Protein AF-A0A3A0BIE7-F1 (afdb_monomer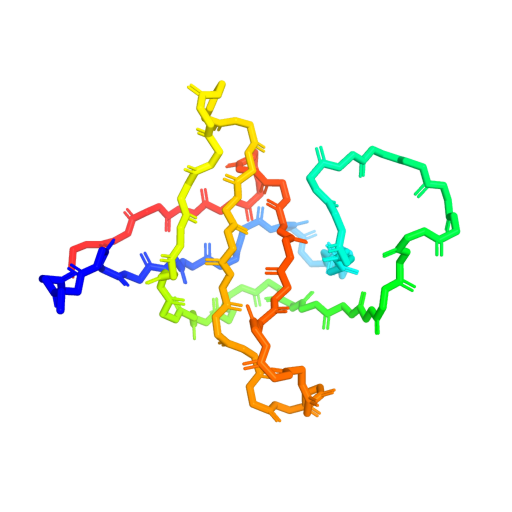_lite)

Structure (mmCIF, N/CA/C/O backbone):
data_AF-A0A3A0BIE7-F1
#
_entry.id   AF-A0A3A0BIE7-F1
#
loop_
_atom_site.group_PDB
_atom_site.id
_atom_site.type_symbol
_atom_site.label_atom_id
_atom_site.label_alt_id
_atom_site.label_comp_id
_atom_site.label_asym_id
_atom_site.label_entity_id
_atom_site.label_seq_id
_atom_site.pdbx_PDB_ins_code
_atom_site.Cartn_x
_atom_site.Cartn_y
_atom_site.Cartn_z
_atom_site.occupancy
_atom_site.B_iso_or_equiv
_atom_site.auth_seq_id
_atom_site.auth_comp_id
_atom_site.auth_asym_id
_atom_site.auth_atom_id
_atom_site.pdbx_PDB_model_num
ATOM 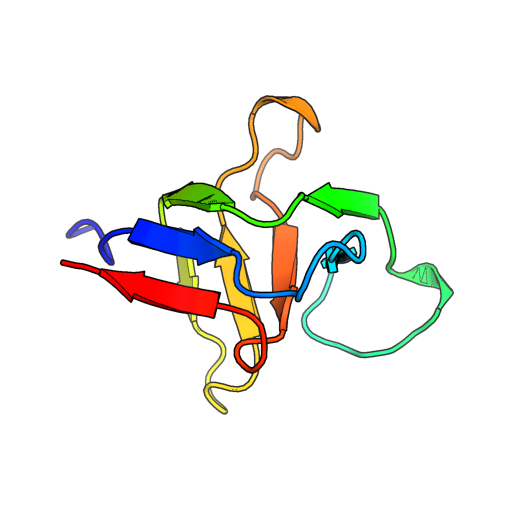1 N N . ALA A 1 1 ? 5.488 -14.819 14.205 1.00 46.34 1 ALA A N 1
ATOM 2 C CA . ALA A 1 1 ? 4.149 -14.212 14.348 1.00 46.34 1 ALA A CA 1
ATOM 3 C C . ALA A 1 1 ? 3.168 -15.030 13.517 1.00 46.34 1 ALA A C 1
ATOM 5 O O . ALA A 1 1 ? 3.620 -15.568 12.507 1.00 46.34 1 ALA A O 1
ATOM 6 N N . PRO A 1 2 ? 1.893 -15.188 13.916 1.00 50.66 2 PRO A N 1
ATOM 7 C CA . PRO A 1 2 ? 0.894 -15.711 12.987 1.00 50.66 2 PRO A CA 1
ATOM 8 C C . PRO A 1 2 ? 0.914 -14.838 11.727 1.00 50.66 2 PRO A C 1
ATOM 10 O O . PRO A 1 2 ? 1.081 -13.621 11.828 1.00 50.66 2 PRO A O 1
ATOM 13 N N . ALA A 1 3 ? 0.842 -15.454 10.549 1.00 61.94 3 ALA A N 1
ATOM 14 C CA . ALA A 1 3 ? 0.741 -14.693 9.313 1.00 61.94 3 ALA A CA 1
ATOM 15 C C . ALA A 1 3 ? -0.559 -13.879 9.375 1.00 61.94 3 ALA A C 1
ATOM 17 O O . ALA A 1 3 ? -1.620 -14.453 9.602 1.00 61.94 3 ALA A O 1
ATOM 18 N N . LEU A 1 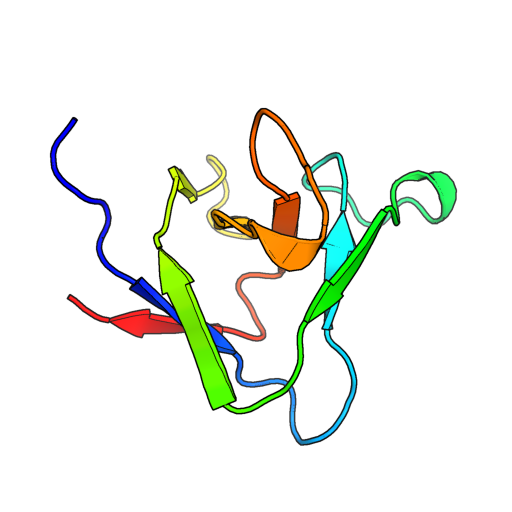4 ? -0.479 -12.560 9.188 1.00 81.62 4 LEU A N 1
ATOM 19 C CA . LEU A 1 4 ? -1.640 -11.658 9.147 1.00 81.62 4 LEU A CA 1
ATOM 20 C C . LEU A 1 4 ? -2.472 -11.830 7.856 1.00 81.62 4 LEU A C 1
ATOM 22 O O . LEU A 1 4 ? -3.273 -10.964 7.517 1.00 81.62 4 LEU A O 1
ATOM 26 N N . GLY A 1 5 ? -2.273 -12.941 7.143 1.00 92.88 5 GLY A N 1
ATOM 27 C CA . GLY A 1 5 ? -2.861 -13.222 5.844 1.00 92.88 5 GLY A CA 1
ATOM 28 C C . GLY A 1 5 ? -2.167 -12.481 4.704 1.00 92.88 5 GLY A C 1
ATOM 29 O O . GLY A 1 5 ? -0.974 -12.144 4.760 1.00 92.88 5 GLY A O 1
ATOM 30 N N . TYR A 1 6 ? -2.949 -12.247 3.660 1.00 95.38 6 TYR A N 1
ATOM 31 C CA . TYR A 1 6 ? -2.538 -11.587 2.431 1.00 95.38 6 TYR A CA 1
ATOM 32 C C . TYR A 1 6 ? -3.492 -10.439 2.111 1.00 95.38 6 TYR A C 1
ATOM 34 O O . TYR A 1 6 ? -4.631 -10.406 2.573 1.00 95.38 6 TYR A O 1
ATOM 42 N N . VAL A 1 7 ? -3.040 -9.510 1.278 1.00 96.56 7 VAL A N 1
ATOM 43 C CA . VAL A 1 7 ? -3.913 -8.542 0.613 1.00 96.56 7 VAL A CA 1
ATOM 44 C C . VAL A 1 7 ? -3.865 -8.729 -0.888 1.00 96.56 7 VAL A C 1
ATOM 46 O O . VAL A 1 7 ? -2.809 -9.038 -1.431 1.00 96.56 7 VAL A O 1
ATOM 49 N N . THR A 1 8 ? -5.000 -8.511 -1.544 1.00 97.38 8 THR A N 1
ATOM 50 C CA . THR A 1 8 ? -5.061 -8.267 -2.991 1.00 97.38 8 THR A CA 1
ATOM 51 C C . THR A 1 8 ? -5.175 -6.766 -3.226 1.00 97.38 8 THR A C 1
ATOM 53 O O . THR A 1 8 ? -6.014 -6.121 -2.592 1.00 97.38 8 THR A O 1
ATOM 56 N N . ILE A 1 9 ? -4.358 -6.205 -4.115 1.00 97.88 9 ILE A N 1
ATOM 57 C CA . ILE A 1 9 ? -4.454 -4.793 -4.501 1.00 97.88 9 ILE A CA 1
ATOM 58 C C . ILE A 1 9 ? -5.728 -4.580 -5.331 1.00 97.88 9 ILE A C 1
ATOM 60 O O . ILE A 1 9 ? -5.982 -5.313 -6.284 1.00 97.88 9 ILE A O 1
ATOM 64 N N . ASN A 1 10 ? -6.531 -3.587 -4.946 1.00 97.56 10 ASN A N 1
ATOM 65 C CA . ASN A 1 10 ? -7.764 -3.171 -5.611 1.00 97.56 10 ASN A CA 1
ATOM 66 C C . ASN A 1 10 ? -7.730 -1.651 -5.829 1.00 97.56 10 ASN A C 1
ATOM 68 O O . ASN A 1 10 ? -8.282 -0.873 -5.054 1.00 97.56 10 ASN A O 1
ATOM 72 N N . SER A 1 11 ? -7.005 -1.225 -6.856 1.00 95.50 11 SER A N 1
ATOM 73 C CA . SER A 1 11 ? -6.772 0.182 -7.192 1.00 95.50 11 SER A CA 1
ATOM 74 C C . SER A 1 11 ? -7.377 0.593 -8.536 1.00 95.50 11 SER A C 1
ATOM 76 O O . SER A 1 11 ? -7.211 1.743 -8.949 1.00 95.50 11 SER A O 1
ATOM 78 N N . GLY A 1 12 ? -8.086 -0.316 -9.217 1.00 93.31 12 GLY A N 1
ATOM 79 C CA . GLY A 1 12 ? -8.823 -0.017 -10.447 1.00 93.31 12 GLY A CA 1
ATOM 80 C C . GLY A 1 12 ? -7.896 0.433 -11.575 1.00 93.31 12 GLY A C 1
ATOM 81 O O . GLY A 1 12 ? -8.035 1.544 -12.085 1.00 93.31 12 GLY A O 1
ATOM 82 N N . ASP A 1 13 ? -6.906 -0.403 -11.900 1.00 91.25 13 ASP A N 1
ATOM 83 C CA . ASP A 1 13 ? -5.885 -0.188 -12.940 1.00 91.25 13 ASP A CA 1
ATOM 84 C C . ASP A 1 13 ? -4.923 1.000 -12.717 1.00 91.25 13 ASP A C 1
ATOM 86 O O . ASP A 1 13 ? -4.038 1.257 -13.538 1.00 91.25 13 ASP A O 1
ATOM 90 N N . THR A 1 14 ? -5.030 1.721 -11.597 1.00 94.50 14 THR A N 1
ATOM 91 C CA . THR A 1 14 ? -4.087 2.793 -11.241 1.00 94.50 14 THR A CA 1
ATOM 92 C C . THR A 1 14 ? -2.987 2.251 -10.322 1.00 94.50 14 THR A C 1
ATOM 94 O O . THR A 1 14 ? -3.311 1.572 -9.350 1.00 94.50 14 THR A O 1
ATOM 97 N N . PRO A 1 15 ? -1.690 2.554 -10.542 1.00 96.81 15 PRO A N 1
ATOM 98 C CA . PRO A 1 15 ? -0.632 2.127 -9.627 1.00 96.81 15 PRO A CA 1
ATOM 99 C C . PRO A 1 15 ? -0.859 2.661 -8.207 1.00 96.81 15 PRO A C 1
ATOM 101 O O . PRO A 1 15 ? -0.973 3.874 -7.996 1.00 96.81 15 PRO A O 1
ATOM 104 N N . LEU A 1 16 ? -0.884 1.762 -7.225 1.00 97.88 16 LEU A N 1
ATOM 105 C CA . LEU A 1 16 ? -1.012 2.113 -5.818 1.00 97.88 16 LEU A CA 1
ATOM 106 C C . LEU A 1 16 ? 0.361 2.470 -5.256 1.00 97.88 16 LEU A C 1
ATOM 108 O O . LEU A 1 16 ? 1.319 1.708 -5.364 1.00 97.88 16 LEU A O 1
ATOM 112 N N . ARG A 1 17 ? 0.468 3.651 -4.648 1.00 98.00 17 ARG A N 1
ATOM 113 C CA . ARG A 1 17 ? 1.728 4.140 -4.080 1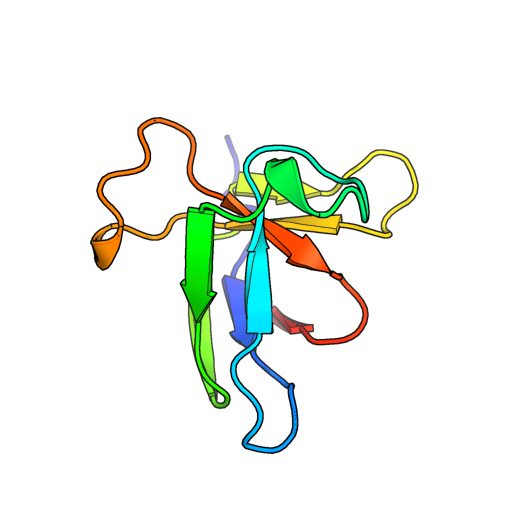.00 98.00 17 ARG A CA 1
ATOM 114 C C . ARG A 1 17 ? 2.122 3.309 -2.863 1.00 98.00 17 ARG A C 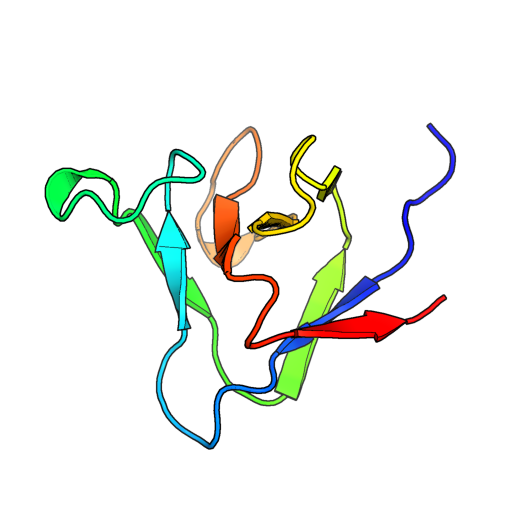1
ATOM 116 O O . ARG A 1 17 ? 1.326 3.141 -1.944 1.00 98.00 17 ARG A O 1
ATOM 123 N N . VAL A 1 18 ? 3.384 2.904 -2.837 1.00 98.06 18 VAL A N 1
ATOM 124 C CA . VAL A 1 18 ? 4.038 2.303 -1.673 1.00 98.06 18 VAL A CA 1
ATOM 125 C C . VAL A 1 18 ? 4.807 3.390 -0.944 1.00 98.06 18 VAL A C 1
ATOM 127 O O . VAL A 1 18 ? 5.508 4.190 -1.577 1.00 98.06 18 VAL A O 1
ATOM 130 N N . ARG A 1 19 ? 4.682 3.419 0.381 1.00 98.12 19 ARG A N 1
ATOM 131 C CA . ARG A 1 19 ? 5.234 4.473 1.231 1.00 98.12 19 ARG A CA 1
ATOM 132 C C . ARG A 1 19 ? 6.133 3.920 2.334 1.00 98.12 19 ARG A C 1
ATOM 134 O O . ARG A 1 19 ? 5.928 2.810 2.818 1.00 98.12 19 ARG A O 1
ATOM 141 N N . SER A 1 20 ? 7.130 4.699 2.745 1.00 97.06 20 SER A N 1
ATOM 142 C CA . SER A 1 20 ? 8.025 4.360 3.863 1.00 97.06 20 SER A CA 1
ATOM 143 C C . SER A 1 20 ? 7.369 4.553 5.235 1.00 97.06 20 SER A C 1
ATOM 145 O O . SER A 1 20 ? 7.800 3.937 6.208 1.00 97.06 20 SER A O 1
ATOM 147 N N . ALA A 1 21 ? 6.305 5.356 5.313 1.00 97.25 21 ALA A N 1
ATOM 148 C CA . ALA A 1 21 ? 5.525 5.616 6.520 1.00 97.25 21 ALA A CA 1
ATOM 149 C C . ALA A 1 21 ? 4.012 5.611 6.212 1.00 97.25 21 ALA A C 1
ATOM 151 O O . ALA A 1 21 ? 3.632 5.915 5.077 1.00 97.25 21 ALA A O 1
ATOM 152 N N . PRO A 1 22 ? 3.144 5.312 7.199 1.00 97.56 22 PRO A N 1
ATOM 153 C CA . PRO A 1 22 ? 1.688 5.312 7.042 1.00 97.56 22 PRO A CA 1
ATOM 154 C C . PRO A 1 22 ? 1.119 6.745 7.068 1.00 97.56 22 PRO A C 1
ATOM 156 O O . PRO A 1 22 ? 0.315 7.109 7.921 1.00 97.56 22 PRO A O 1
ATOM 159 N N . THR A 1 23 ? 1.590 7.602 6.159 1.00 96.75 23 THR A N 1
ATOM 160 C CA . THR A 1 23 ? 1.145 8.998 6.011 1.00 96.75 23 THR A CA 1
ATOM 161 C C . THR A 1 23 ? 1.003 9.364 4.535 1.00 96.75 23 THR A C 1
ATOM 163 O O . THR A 1 23 ? 1.520 8.677 3.656 1.00 96.75 23 THR A O 1
ATOM 166 N N . THR A 1 24 ? 0.311 10.459 4.221 1.00 93.50 24 THR A N 1
ATOM 167 C CA . THR A 1 24 ? 0.104 10.905 2.830 1.00 93.50 24 THR A CA 1
ATOM 168 C C . THR A 1 24 ? 1.169 11.874 2.310 1.00 93.50 24 THR A C 1
ATOM 170 O O . THR A 1 24 ? 1.048 12.312 1.168 1.00 93.50 24 THR A O 1
ATOM 173 N N . GLU A 1 25 ? 2.194 12.183 3.112 1.00 94.31 25 GLU A N 1
ATOM 174 C CA . GLU A 1 25 ? 3.320 13.071 2.772 1.00 94.31 25 GLU A CA 1
ATOM 175 C C . GLU A 1 25 ? 3.942 12.693 1.415 1.00 94.31 25 GLU A C 1
ATOM 177 O O . GLU A 1 25 ? 4.109 11.515 1.106 1.00 94.31 25 GLU A O 1
ATOM 182 N N . GLU A 1 26 ? 4.249 13.663 0.554 1.00 88.19 26 GLU A N 1
ATOM 183 C CA . GLU A 1 26 ? 4.712 13.368 -0.816 1.00 88.19 26 GLU A CA 1
ATOM 184 C C . GLU A 1 26 ? 6.139 12.788 -0.862 1.00 88.19 26 GLU A C 1
ATOM 186 O O . GLU A 1 26 ? 6.468 12.026 -1.772 1.00 88.19 26 GLU A O 1
ATOM 191 N N . ASP A 1 27 ? 6.976 13.088 0.132 1.00 93.12 27 ASP A N 1
ATOM 192 C CA . ASP A 1 27 ? 8.372 12.641 0.213 1.00 93.12 27 ASP A CA 1
ATOM 193 C C . ASP A 1 27 ? 8.537 11.182 0.671 1.00 93.12 27 ASP A C 1
ATOM 195 O O . ASP A 1 27 ? 9.604 10.593 0.499 1.00 93.12 27 ASP A O 1
ATOM 199 N N . ASN A 1 28 ? 7.481 10.567 1.206 1.00 94.44 28 ASN A N 1
ATOM 200 C CA . ASN A 1 28 ? 7.543 9.207 1.732 1.00 94.44 28 ASN A CA 1
ATOM 201 C C . ASN A 1 28 ? 7.277 8.123 0.666 1.00 94.44 28 ASN A C 1
ATOM 203 O O . ASN A 1 28 ? 7.269 6.934 0.991 1.00 94.44 28 ASN A O 1
ATOM 207 N N . LYS A 1 29 ? 7.030 8.496 -0.599 1.00 96.56 29 LYS A N 1
ATOM 208 C CA . LYS A 1 29 ? 6.794 7.538 -1.688 1.00 96.56 29 LYS A CA 1
ATOM 209 C C . LYS A 1 29 ? 8.087 6.795 -2.035 1.00 96.56 29 LYS A C 1
ATOM 211 O O . LYS A 1 29 ? 9.064 7.405 -2.456 1.00 96.56 29 LYS A O 1
ATOM 216 N N . VAL A 1 30 ? 8.047 5.464 -1.968 1.00 96.81 30 VAL A N 1
ATOM 217 C CA . VAL A 1 30 ? 9.199 4.587 -2.262 1.00 96.81 30 VAL A CA 1
ATOM 218 C C . VAL A 1 30 ? 8.981 3.653 -3.451 1.00 96.81 30 VAL A C 1
ATOM 220 O O . VAL A 1 30 ? 9.930 3.049 -3.938 1.00 96.81 30 VAL A O 1
ATOM 223 N N . GLY A 1 31 ? 7.753 3.540 -3.957 1.00 96.62 31 GLY A N 1
ATOM 224 C CA . GLY A 1 31 ? 7.459 2.683 -5.103 1.00 96.62 31 GLY A CA 1
ATOM 225 C C . GLY A 1 31 ? 5.983 2.658 -5.466 1.00 96.62 31 GLY A C 1
ATOM 226 O O . GLY A 1 31 ? 5.210 3.520 -5.034 1.00 96.62 31 GLY A O 1
ATOM 227 N N . ASN A 1 32 ? 5.600 1.669 -6.271 1.00 97.81 32 ASN A N 1
ATOM 228 C CA . ASN A 1 32 ? 4.204 1.350 -6.542 1.00 97.81 32 ASN A CA 1
ATOM 229 C C . ASN A 1 32 ? 4.017 -0.171 -6.593 1.00 97.81 32 ASN A C 1
ATOM 231 O O . ASN A 1 32 ? 4.961 -0.891 -6.912 1.00 97.81 32 ASN A O 1
ATOM 235 N N . VAL A 1 33 ? 2.788 -0.593 -6.326 1.00 98.00 33 VAL A N 1
ATOM 236 C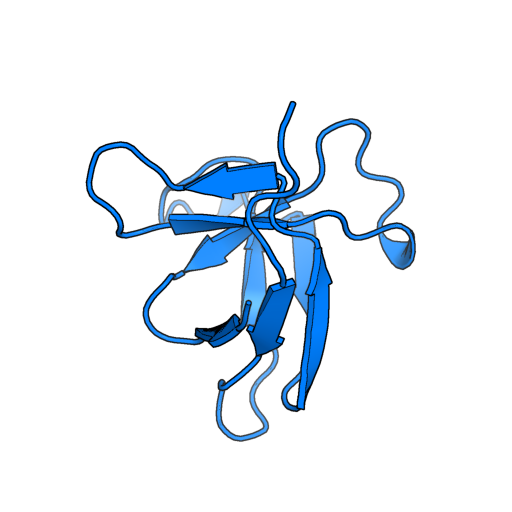 CA . VAL A 1 33 ? 2.237 -1.920 -6.619 1.00 98.00 33 VAL A CA 1
ATOM 237 C C . VAL A 1 33 ? 1.029 -1.751 -7.542 1.00 98.00 33 VAL A C 1
ATOM 239 O O . VAL A 1 33 ? 0.531 -0.634 -7.728 1.00 98.00 33 VAL A O 1
ATOM 242 N N . TYR A 1 34 ? 0.572 -2.832 -8.149 1.00 97.94 34 TYR A N 1
ATOM 243 C CA . TYR A 1 34 ? -0.393 -2.833 -9.240 1.00 97.94 34 TYR A CA 1
ATOM 244 C C . TYR A 1 34 ? -1.642 -3.637 -8.889 1.00 97.94 34 TYR A C 1
ATOM 246 O O . TYR A 1 34 ? -1.614 -4.548 -8.065 1.00 97.94 34 TYR A O 1
ATOM 254 N N . ASP A 1 35 ? -2.753 -3.264 -9.522 1.00 97.69 35 ASP A N 1
ATOM 255 C CA . ASP A 1 35 ? -4.052 -3.904 -9.333 1.00 97.69 35 ASP A CA 1
ATOM 256 C C . ASP A 1 35 ? -3.974 -5.423 -9.560 1.00 97.69 35 ASP A C 1
ATOM 258 O O . ASP A 1 35 ? -3.310 -5.900 -10.483 1.00 97.69 35 ASP A O 1
ATOM 262 N N . GLY A 1 36 ? -4.627 -6.188 -8.686 1.00 96.81 36 GLY A N 1
ATOM 263 C CA . GLY A 1 36 ? -4.641 -7.649 -8.727 1.00 96.81 36 GLY A CA 1
ATOM 264 C C . GLY A 1 36 ? -3.399 -8.342 -8.156 1.00 96.81 36 GLY A C 1
ATOM 265 O O . GLY A 1 36 ? -3.440 -9.558 -7.962 1.00 96.81 36 GLY A O 1
ATOM 266 N N . GLU A 1 37 ? -2.316 -7.621 -7.843 1.00 97.31 37 GLU A N 1
ATOM 267 C CA . GLU A 1 37 ? -1.164 -8.211 -7.153 1.00 97.31 37 GLU A CA 1
ATOM 268 C C . GLU A 1 37 ? -1.532 -8.647 -5.728 1.00 97.31 37 GLU A C 1
ATOM 270 O O . GLU A 1 37 ? -2.416 -8.075 -5.085 1.00 97.31 37 GLU A O 1
ATOM 275 N N . ILE A 1 38 ? -0.850 -9.682 -5.230 1.00 96.81 38 ILE A N 1
ATOM 276 C CA . ILE A 1 38 ? -1.112 -10.271 -3.915 1.00 96.81 38 ILE A CA 1
ATOM 277 C C . ILE A 1 38 ? 0.157 -10.218 -3.074 1.00 96.81 38 ILE A C 1
ATOM 279 O O . ILE A 1 38 ? 1.191 -10.751 -3.475 1.00 96.81 38 ILE A O 1
ATOM 283 N N . TYR A 1 39 ? 0.056 -9.644 -1.876 1.00 96.88 39 TYR A N 1
ATOM 284 C CA . TYR A 1 39 ? 1.189 -9.473 -0.970 1.00 96.88 39 TYR A CA 1
ATOM 285 C C . TYR A 1 39 ? 0.891 -9.967 0.438 1.00 96.88 39 TYR A C 1
ATOM 287 O O . TYR A 1 39 ? -0.242 -9.914 0.916 1.00 96.88 39 TYR A O 1
ATOM 295 N N . ARG A 1 40 ? 1.930 -10.443 1.129 1.00 96.06 40 ARG A N 1
ATOM 296 C CA . ARG A 1 40 ? 1.837 -10.864 2.531 1.00 96.06 40 ARG A CA 1
ATOM 297 C C . ARG A 1 40 ? 1.725 -9.641 3.438 1.00 96.06 40 ARG A C 1
ATOM 299 O O . ARG A 1 40 ? 2.519 -8.708 3.315 1.00 96.06 40 ARG A O 1
ATOM 306 N N . VAL A 1 41 ? 0.803 -9.684 4.397 1.00 96.56 41 VAL A N 1
ATOM 307 C CA . VAL A 1 41 ? 0.647 -8.620 5.397 1.00 96.56 41 VAL A CA 1
ATOM 308 C C . VAL A 1 41 ? 1.703 -8.760 6.493 1.00 96.56 41 VAL A C 1
ATOM 310 O O . VAL A 1 41 ? 1.899 -9.835 7.069 1.00 96.56 41 VAL A O 1
ATOM 313 N N . LEU A 1 42 ? 2.386 -7.655 6.787 1.00 95.62 42 LEU A N 1
ATOM 314 C CA . LEU A 1 42 ? 3.369 -7.528 7.865 1.00 95.62 42 LEU A CA 1
ATOM 315 C C . LEU A 1 42 ? 2.789 -6.827 9.090 1.00 95.62 42 LEU A C 1
ATOM 317 O O . LEU A 1 42 ? 3.119 -7.200 10.213 1.00 95.62 42 LEU A O 1
ATOM 321 N N . GLU A 1 43 ? 1.971 -5.800 8.872 1.00 95.88 43 GLU A N 1
ATOM 322 C CA . GLU A 1 43 ? 1.381 -4.973 9.924 1.00 95.88 43 GLU A CA 1
ATOM 323 C C . GLU A 1 43 ? 0.139 -4.251 9.390 1.00 95.88 43 GLU A C 1
ATOM 325 O O . GLU A 1 43 ? 0.038 -3.984 8.194 1.00 95.88 43 GLU A O 1
ATOM 330 N N . VAL A 1 44 ? -0.785 -3.911 10.282 1.00 96.12 44 VAL A N 1
ATOM 331 C CA . VAL A 1 44 ? -1.876 -2.966 10.023 1.00 96.12 44 VAL A CA 1
ATOM 332 C C . VAL A 1 44 ? -1.706 -1.826 11.021 1.00 96.12 44 VAL A C 1
ATOM 334 O O . VAL A 1 44 ? -1.424 -2.092 12.191 1.00 96.12 44 VAL A O 1
ATOM 337 N N . SER A 1 45 ? -1.824 -0.577 10.568 1.00 97.06 45 SER A N 1
ATOM 338 C CA . SER A 1 45 ? -1.704 0.589 11.449 1.00 97.06 45 SER A CA 1
ATOM 339 C C . SER A 1 45 ? -2.785 0.578 12.532 1.00 97.06 45 SER A C 1
ATOM 341 O O . SER A 1 45 ? -3.851 -0.012 12.363 1.00 97.06 45 SER A O 1
ATOM 343 N N . GLU A 1 46 ? -2.529 1.256 13.651 1.00 96.19 46 GLU A N 1
ATOM 344 C CA . GLU A 1 46 ? -3.457 1.299 14.792 1.00 96.19 46 GLU A CA 1
ATOM 345 C C . GLU A 1 46 ? -4.848 1.843 14.416 1.00 96.19 46 GLU A C 1
ATOM 347 O O . GLU A 1 46 ? -5.862 1.377 14.930 1.00 96.19 46 GLU A O 1
ATOM 352 N N . ASP A 1 47 ? -4.904 2.785 13.470 1.00 96.69 47 ASP A N 1
ATOM 353 C CA . ASP A 1 47 ? -6.137 3.372 12.930 1.00 96.69 47 ASP A CA 1
ATOM 354 C C . ASP A 1 47 ? -6.783 2.552 11.794 1.00 96.69 47 ASP A C 1
ATOM 356 O O . ASP A 1 47 ? -7.843 2.920 11.277 1.00 96.69 47 ASP A O 1
ATOM 360 N N . GLY A 1 48 ? -6.145 1.455 11.376 1.00 96.19 48 GLY A N 1
ATOM 361 C CA . GLY A 1 48 ? -6.585 0.600 10.276 1.00 96.19 48 GLY A CA 1
ATOM 362 C C . GLY A 1 48 ? -6.543 1.250 8.891 1.00 96.19 48 GLY A C 1
ATOM 363 O O . GLY A 1 48 ? -7.042 0.651 7.942 1.00 96.19 48 GLY A O 1
ATOM 364 N N . GLN A 1 49 ? -5.983 2.456 8.748 1.00 97.94 49 GLN A N 1
ATOM 365 C CA . GLN A 1 49 ? -5.939 3.179 7.470 1.00 97.94 49 GLN A CA 1
ATOM 366 C C . GLN A 1 49 ? -4.805 2.706 6.554 1.00 97.94 49 GLN A C 1
ATOM 368 O O . GLN A 1 49 ? -4.810 3.008 5.359 1.00 97.94 49 GLN A O 1
ATOM 373 N N . TRP A 1 50 ? -3.838 1.956 7.087 1.00 98.31 50 TRP A N 1
ATOM 374 C CA . TRP A 1 50 ? -2.655 1.522 6.357 1.00 98.31 50 TRP A CA 1
ATOM 375 C C . TRP A 1 50 ? -2.327 0.059 6.605 1.00 98.31 50 TRP A C 1
ATOM 377 O O . TRP A 1 50 ? -2.444 -0.456 7.718 1.00 98.31 50 TRP A O 1
ATOM 387 N N . VAL A 1 51 ? -1.824 -0.591 5.560 1.00 97.88 51 VAL A N 1
ATOM 388 C CA . VAL A 1 51 ? -1.322 -1.964 5.615 1.00 97.88 51 VAL A CA 1
ATOM 389 C C . VAL A 1 51 ? 0.138 -1.960 5.193 1.00 97.88 51 VAL A C 1
ATOM 391 O O . VAL A 1 51 ? 0.476 -1.463 4.118 1.00 97.88 51 VAL A O 1
ATOM 394 N N . ARG A 1 52 ? 1.018 -2.509 6.032 1.00 97.88 52 ARG A N 1
ATOM 395 C CA . ARG A 1 52 ? 2.405 -2.774 5.654 1.00 97.88 52 ARG A CA 1
ATOM 396 C C . ARG A 1 52 ? 2.479 -4.144 5.009 1.00 97.88 52 ARG A C 1
ATOM 398 O O . ARG A 1 52 ? 2.091 -5.139 5.624 1.00 97.88 52 ARG A O 1
ATOM 405 N N . ILE A 1 53 ? 3.007 -4.191 3.797 1.00 97.44 53 ILE A N 1
ATOM 406 C CA . ILE A 1 53 ? 3.120 -5.403 2.991 1.00 97.44 53 ILE A CA 1
ATOM 407 C C . ILE A 1 53 ? 4.575 -5.715 2.658 1.00 97.44 53 ILE A C 1
ATOM 409 O O . ILE A 1 53 ? 5.420 -4.824 2.562 1.00 97.44 53 ILE A O 1
ATOM 413 N N . ASP A 1 54 ? 4.858 -7.004 2.515 1.00 97.00 54 ASP A N 1
ATOM 414 C CA . ASP A 1 54 ? 6.154 -7.526 2.087 1.00 97.00 54 ASP A CA 1
ATOM 415 C C . ASP A 1 54 ? 6.269 -7.421 0.561 1.00 97.00 54 ASP A C 1
ATOM 417 O O . ASP A 1 54 ? 5.508 -8.089 -0.134 1.00 97.00 54 ASP A O 1
ATOM 421 N N . ILE A 1 55 ? 7.175 -6.575 0.051 1.00 97.06 55 ILE A N 1
ATOM 422 C CA . ILE A 1 55 ? 7.343 -6.290 -1.389 1.00 97.06 55 ILE A CA 1
ATOM 423 C C . ILE A 1 55 ? 8.803 -6.571 -1.787 1.00 97.06 55 ILE A C 1
ATOM 425 O O . ILE A 1 55 ? 9.628 -5.644 -1.814 1.00 97.06 55 ILE A O 1
ATOM 429 N N . PRO A 1 56 ? 9.162 -7.840 -2.059 1.00 93.62 56 PRO A N 1
ATOM 430 C CA . PRO A 1 56 ? 10.538 -8.233 -2.362 1.00 93.62 56 PRO A CA 1
ATOM 431 C C . PRO A 1 56 ? 11.138 -7.481 -3.557 1.00 93.62 56 PRO A C 1
ATOM 433 O O . PRO A 1 56 ? 12.334 -7.196 -3.575 1.00 93.62 56 PRO A O 1
ATOM 436 N N . GLU A 1 57 ? 10.309 -7.103 -4.532 1.00 94.25 57 GLU A N 1
ATOM 437 C CA . GLU A 1 57 ? 10.715 -6.430 -5.770 1.00 94.25 57 GLU A CA 1
ATOM 438 C C . GLU A 1 57 ? 11.308 -5.035 -5.521 1.00 94.25 57 GLU A C 1
ATOM 440 O O . GLU A 1 57 ? 12.108 -4.549 -6.322 1.00 94.25 57 GLU A O 1
ATOM 445 N N . LEU A 1 58 ? 10.945 -4.394 -4.404 1.00 93.94 58 LEU A N 1
ATOM 446 C CA . LEU A 1 58 ? 11.431 -3.064 -4.028 1.00 93.94 58 LEU A CA 1
ATOM 447 C C . LEU A 1 58 ? 12.644 -3.102 -3.084 1.00 93.94 58 LEU A C 1
ATOM 449 O O . LEU A 1 58 ? 13.164 -2.043 -2.737 1.00 93.94 58 LEU A O 1
ATOM 453 N N . ASN A 1 59 ? 13.118 -4.289 -2.680 1.00 93.75 59 ASN A N 1
ATOM 454 C CA . ASN A 1 59 ? 14.234 -4.468 -1.738 1.00 93.75 59 ASN A CA 1
ATOM 455 C C . ASN A 1 59 ? 14.079 -3.653 -0.433 1.00 93.75 59 ASN A C 1
ATOM 457 O O . ASN A 1 59 ? 15.050 -3.118 0.104 1.00 93.75 59 ASN A O 1
ATOM 461 N N . LEU A 1 60 ? 12.847 -3.541 0.073 1.00 92.06 60 LEU A N 1
ATOM 462 C CA . LEU A 1 60 ? 12.544 -2.837 1.319 1.00 92.06 60 LEU A CA 1
ATOM 463 C C . LEU A 1 60 ? 12.716 -3.791 2.504 1.00 92.06 60 LEU A C 1
ATOM 465 O O . LEU A 1 60 ? 11.938 -4.728 2.653 1.00 92.06 60 LEU A O 1
ATOM 469 N N . GLU A 1 61 ? 13.689 -3.526 3.379 1.00 90.31 61 GLU A N 1
ATOM 470 C CA . GLU A 1 61 ? 14.006 -4.390 4.533 1.00 90.31 61 GLU A CA 1
ATOM 471 C C . GLU A 1 61 ? 12.787 -4.682 5.427 1.00 90.31 61 GLU A C 1
ATOM 473 O O . GLU A 1 61 ? 12.632 -5.791 5.930 1.00 90.31 61 GLU A O 1
ATOM 478 N N . ASN A 1 62 ? 11.889 -3.703 5.580 1.00 92.19 62 ASN A N 1
ATOM 479 C CA . ASN A 1 62 ? 10.705 -3.797 6.439 1.00 92.19 62 ASN A CA 1
ATOM 480 C C . ASN A 1 62 ? 9.380 -3.783 5.656 1.00 92.19 62 ASN A C 1
ATOM 482 O O . ASN A 1 62 ? 8.318 -3.564 6.243 1.00 92.19 62 ASN A O 1
ATOM 486 N N . GLY A 1 63 ? 9.430 -3.997 4.339 1.00 96.00 63 GLY A N 1
ATOM 487 C CA . GLY A 1 63 ? 8.281 -3.814 3.455 1.00 96.00 63 GLY A CA 1
ATOM 488 C C . GLY A 1 63 ? 7.881 -2.344 3.285 1.00 96.00 63 GLY A C 1
ATOM 489 O O . GLY A 1 63 ? 8.651 -1.431 3.591 1.00 96.00 63 GLY A O 1
ATOM 490 N N . GLY A 1 64 ? 6.669 -2.112 2.784 1.00 97.94 64 GLY A N 1
ATOM 491 C CA . GLY A 1 64 ? 6.143 -0.772 2.519 1.00 97.94 64 GLY A CA 1
ATOM 492 C C . GLY A 1 64 ? 4.662 -0.638 2.851 1.00 97.94 64 GLY A C 1
ATOM 493 O O . GLY A 1 64 ? 3.926 -1.622 2.876 1.00 97.94 64 GLY A O 1
ATOM 494 N N . TRP A 1 65 ? 4.234 0.588 3.138 1.00 98.38 65 TRP A N 1
ATOM 495 C CA . TRP A 1 65 ? 2.861 0.920 3.505 1.00 98.38 65 TRP A CA 1
ATOM 496 C C . TRP A 1 65 ? 2.022 1.257 2.277 1.00 98.38 65 TRP A C 1
ATOM 498 O O . TRP A 1 65 ? 2.439 2.045 1.426 1.00 98.38 65 TRP A O 1
ATOM 508 N N . VAL A 1 66 ? 0.817 0.701 2.226 1.00 98.38 66 VAL A N 1
ATOM 509 C CA . VAL A 1 66 ? -0.225 1.029 1.250 1.00 98.38 66 VAL A CA 1
ATOM 510 C C . VAL A 1 66 ? -1.504 1.432 1.978 1.00 98.38 66 VAL A C 1
ATOM 512 O O . VAL A 1 66 ? -1.733 1.014 3.115 1.00 98.38 66 VAL A O 1
ATOM 515 N N . SER A 1 67 ? -2.324 2.272 1.343 1.00 98.00 67 SER A N 1
ATOM 516 C CA . SER A 1 67 ? -3.619 2.662 1.911 1.00 98.00 67 SER A CA 1
ATOM 517 C C . SER A 1 67 ? -4.551 1.451 1.966 1.00 98.00 67 SER A C 1
ATOM 519 O O . SER A 1 67 ? -4.685 0.723 0.980 1.00 98.00 67 SER A O 1
ATOM 521 N N . ALA A 1 68 ? -5.208 1.264 3.111 1.00 97.62 68 ALA A N 1
ATOM 522 C CA . ALA A 1 68 ? -6.154 0.177 3.339 1.00 97.62 68 ALA A CA 1
ATOM 523 C C . ALA A 1 68 ? -7.414 0.282 2.457 1.00 97.62 68 ALA A C 1
ATOM 525 O O . ALA A 1 68 ? -8.103 -0.711 2.249 1.00 97.62 68 ALA A O 1
ATOM 526 N N . GLU A 1 69 ? -7.704 1.466 1.910 1.00 97.50 69 GLU A N 1
ATOM 527 C CA . GLU A 1 69 ? -8.836 1.699 1.003 1.00 97.50 69 GLU A CA 1
ATOM 528 C C . GLU A 1 69 ? -8.704 0.930 -0.322 1.00 97.50 69 GLU A C 1
ATOM 530 O O . GLU A 1 69 ? -9.708 0.557 -0.922 1.00 97.50 69 GLU A O 1
ATOM 535 N N . PHE A 1 70 ? -7.470 0.668 -0.763 1.00 97.81 70 PHE A N 1
ATOM 536 C CA . PHE A 1 70 ? -7.177 0.067 -2.070 1.00 97.81 70 PHE A CA 1
ATOM 537 C C . PHE A 1 70 ? -6.708 -1.381 -1.961 1.00 97.81 70 PHE A C 1
ATOM 539 O O . PHE A 1 70 ? -5.953 -1.864 -2.808 1.00 97.81 70 PHE A O 1
ATOM 546 N N . VAL A 1 71 ? -7.099 -2.075 -0.894 1.00 97.12 71 VAL A N 1
ATOM 547 C CA . VAL A 1 71 ? -6.748 -3.479 -0.693 1.00 97.12 71 VAL A CA 1
ATOM 548 C C . VAL A 1 71 ? -7.930 -4.280 -0.170 1.00 97.12 71 VAL A C 1
ATOM 550 O O . VAL A 1 71 ? -8.777 -3.789 0.571 1.00 97.12 71 VAL A O 1
ATOM 553 N N . ILE A 1 72 ? -7.958 -5.557 -0.534 1.00 96.50 72 ILE A N 1
ATOM 554 C CA . ILE A 1 72 ? -8.908 -6.536 -0.012 1.00 96.50 72 ILE A CA 1
ATOM 555 C C . ILE A 1 72 ? -8.127 -7.518 0.859 1.00 96.50 72 ILE A C 1
ATOM 557 O O . ILE A 1 72 ? -7.214 -8.185 0.372 1.00 96.50 72 ILE A O 1
ATOM 561 N N . MET A 1 73 ? -8.486 -7.608 2.142 1.00 92.06 73 MET A N 1
ATOM 562 C CA . MET A 1 73 ? -7.886 -8.559 3.084 1.00 92.06 73 MET A CA 1
ATOM 563 C C . MET A 1 73 ? -8.357 -9.988 2.780 1.00 92.06 73 MET A C 1
ATOM 565 O O . MET A 1 73 ? -9.559 -10.255 2.736 1.00 92.06 73 MET A O 1
ATOM 569 N N . GLY A 1 74 ? -7.408 -10.907 2.610 1.00 84.06 74 GLY A N 1
ATOM 570 C CA . GLY A 1 74 ? -7.625 -12.349 2.500 1.00 84.06 74 GLY A CA 1
ATOM 571 C C . GLY A 1 74 ? -7.004 -13.102 3.680 1.00 84.06 74 GLY A C 1
ATOM 572 O O . GLY A 1 74 ? -6.013 -12.649 4.258 1.00 84.06 74 GLY A O 1
ATOM 573 N N . GLN A 1 75 ? -7.598 -14.244 4.045 1.00 64.12 75 GLN A N 1
ATOM 574 C CA . GLN A 1 75 ? -7.022 -15.175 5.028 1.00 64.12 75 GLN A CA 1
ATOM 575 C C . GLN A 1 75 ? -5.949 -16.065 4.407 1.00 64.12 75 GLN A C 1
ATOM 577 O O . GLN A 1 75 ? -6.164 -16.532 3.267 1.00 64.12 75 GLN A O 1
#

pLDDT: mean 93.58, std 9.61, range [46.34, 98.38]

Foldseek 3Di:
DPFQAKKAFAPPQDWFFWFPDPDPDPVRTQDTDGHGDMFTFDDADPVNQWTFTDDVVSVDPRGTITGNVGIDGDD

Secondary structure (DSSP, 8-state):
-----EEEE-STTSPEEEESSSS--GGGEEEEE-TT-EEEEEEE-TTSSEEEE--GGGT-TT-EEEEGGGEEEE-

Radius of gyration: 11.12 Å; chains: 1; bounding box: 23×29×28 Å

Sequence (75 aa):
APALGYVTINSGDTPLRVRSAPTTEEDNKVGNVYDGEIYRVLEVSEDGQWVRIDIPELNLENGGWVSAEFVIMGQ